Protein AF-A0A7V2RTH4-F1 (afdb_monomer_lite)

Sequence (78 aa):
GWAAIAEGPEAAEKLERANAILQQYGNYDWLTSSGEFVILNNGIEFAATYFIMLLVLFFYGAGRYLSLDYWIARRFRR

Foldseek 3Di:
DVCPVFDDPVQVVVLVVVLVCCVVPHPNCVVQVVHGDGRGPPVVVVVVVVVVVVVCCAPVHVPDPRHPVVVVVVVVVD

Secondary structure (DSSP, 8-state):
--HHHHS-HHHHHHHHHHHHHHHHHS-HHHHHTT------TTHHHHHHHHHHHHHHIIIIISSTTT-HHHHHHHHHT-

Structure (mmCIF, N/CA/C/O backbone):
data_AF-A0A7V2RTH4-F1
#
_entry.id   AF-A0A7V2RTH4-F1
#
loop_
_atom_site.group_PDB
_atom_site.id
_atom_site.type_symbol
_atom_site.label_atom_id
_atom_site.label_alt_id
_atom_site.label_comp_id
_atom_site.label_asym_id
_atom_site.label_entity_id
_atom_site.label_seq_id
_atom_site.pdbx_PDB_ins_code
_atom_site.Cartn_x
_atom_site.Cartn_y
_atom_site.Cartn_z
_atom_site.occupancy
_atom_site.B_iso_or_equiv
_atom_site.auth_seq_id
_atom_site.auth_comp_id
_atom_site.auth_asym_id
_atom_site.auth_atom_id
_atom_site.pdbx_PDB_model_num
ATOM 1 N N . GLY A 1 1 ? -2.007 -18.672 3.549 1.00 57.94 1 GLY A N 1
ATOM 2 C CA . GLY A 1 1 ? -1.082 -19.105 2.482 1.00 57.94 1 GLY A CA 1
ATOM 3 C C . GLY A 1 1 ? -0.439 -17.988 1.662 1.00 57.94 1 GLY A C 1
ATOM 4 O O . GLY A 1 1 ? 0.295 -18.325 0.756 1.00 57.94 1 GLY A O 1
ATOM 5 N N . TRP A 1 2 ? -0.629 -16.703 1.980 1.00 51.03 2 TRP A N 1
ATOM 6 C CA . TRP A 1 2 ? 0.231 -15.593 1.512 1.00 51.03 2 TRP A CA 1
ATOM 7 C C . TRP A 1 2 ? 0.560 -14.656 2.688 1.00 51.03 2 TRP A C 1
ATOM 9 O O . TRP A 1 2 ? 1.705 -14.256 2.854 1.00 51.03 2 TRP A O 1
ATOM 19 N N . ALA A 1 3 ? -0.405 -14.459 3.599 1.00 53.69 3 ALA A N 1
ATOM 20 C CA . ALA A 1 3 ? -0.213 -13.766 4.879 1.00 53.69 3 ALA A CA 1
ATOM 21 C C . ALA A 1 3 ? 0.937 -14.347 5.730 1.00 53.69 3 ALA A C 1
ATOM 23 O O . ALA A 1 3 ? 1.807 -13.611 6.165 1.00 53.69 3 ALA A O 1
ATOM 24 N N . ALA A 1 4 ? 1.030 -15.677 5.859 1.00 55.53 4 ALA A N 1
ATOM 25 C CA . ALA A 1 4 ? 2.066 -16.337 6.668 1.00 55.53 4 ALA A CA 1
ATOM 26 C C . ALA A 1 4 ? 3.508 -16.217 6.125 1.00 55.53 4 ALA A C 1
ATOM 28 O O . ALA A 1 4 ? 4.448 -16.569 6.827 1.00 55.53 4 ALA A O 1
ATOM 29 N N . ILE A 1 5 ? 3.683 -15.788 4.870 1.00 57.00 5 ILE A N 1
ATOM 30 C CA . ILE A 1 5 ? 5.003 -15.603 4.241 1.00 57.00 5 ILE A CA 1
ATOM 31 C C . ILE A 1 5 ? 5.416 -14.124 4.227 1.00 57.00 5 ILE A C 1
ATOM 33 O O . ILE A 1 5 ? 6.599 -13.825 4.113 1.00 57.00 5 ILE A O 1
ATOM 37 N N . ALA A 1 6 ? 4.445 -13.208 4.323 1.00 58.03 6 ALA A N 1
ATOM 38 C CA . ALA A 1 6 ? 4.657 -11.761 4.284 1.00 58.03 6 ALA A CA 1
ATOM 39 C C . ALA A 1 6 ? 4.669 -11.122 5.683 1.00 58.03 6 ALA A C 1
ATOM 41 O O . ALA A 1 6 ? 5.352 -10.121 5.896 1.00 58.03 6 ALA A O 1
ATOM 42 N N . GLU A 1 7 ? 3.948 -11.706 6.641 1.00 58.03 7 GLU A N 1
ATOM 43 C CA . GLU A 1 7 ? 3.925 -11.265 8.030 1.00 58.03 7 GLU A CA 1
ATOM 44 C C . GLU A 1 7 ? 4.779 -12.202 8.884 1.00 58.03 7 GLU A C 1
ATOM 46 O O . GLU A 1 7 ? 4.491 -13.391 9.030 1.00 58.03 7 GLU A O 1
ATOM 51 N N . GLY A 1 8 ? 5.840 -11.660 9.484 1.00 63.91 8 GLY A N 1
ATOM 52 C CA . GLY A 1 8 ? 6.435 -12.301 10.653 1.00 63.91 8 GLY A CA 1
ATOM 53 C C . GLY A 1 8 ? 5.407 -12.326 11.796 1.00 63.91 8 GLY A C 1
ATOM 54 O O . GLY A 1 8 ? 4.573 -11.418 11.860 1.00 63.91 8 GLY A O 1
ATOM 55 N N . PRO A 1 9 ? 5.465 -13.304 12.720 1.00 69.44 9 PRO A N 1
ATOM 56 C CA . PRO A 1 9 ? 4.487 -13.451 13.808 1.00 69.44 9 PRO A CA 1
ATOM 57 C C . PRO A 1 9 ? 4.292 -12.163 14.626 1.00 69.44 9 PRO A C 1
ATOM 59 O O . PRO A 1 9 ? 3.200 -11.877 15.103 1.00 69.44 9 PRO A O 1
ATOM 62 N N . GLU A 1 10 ? 5.333 -11.335 14.707 1.00 80.44 10 GLU A N 1
ATOM 63 C CA . GLU A 1 10 ? 5.319 -10.054 15.408 1.00 80.44 10 GLU A CA 1
ATOM 64 C C . GLU A 1 10 ? 4.460 -8.971 14.721 1.00 80.44 10 GLU A C 1
ATOM 66 O O . GLU A 1 10 ? 3.861 -8.141 15.400 1.00 80.44 10 GLU A O 1
ATOM 71 N N . ALA A 1 11 ? 4.380 -8.947 13.384 1.00 82.38 11 ALA A N 1
ATOM 72 C CA . ALA A 1 11 ? 3.556 -7.966 12.667 1.00 82.38 11 ALA A CA 1
ATOM 73 C C . ALA A 1 11 ? 2.063 -8.257 12.857 1.00 82.38 11 ALA A C 1
ATOM 75 O O . ALA A 1 11 ? 1.292 -7.335 13.124 1.00 82.38 11 ALA A O 1
ATOM 76 N N . ALA A 1 12 ? 1.688 -9.538 12.800 1.00 83.38 12 ALA A N 1
ATOM 77 C CA . ALA A 1 12 ? 0.327 -9.994 13.053 1.00 83.38 12 ALA A CA 1
ATOM 78 C C . ALA A 1 12 ? -0.110 -9.687 14.495 1.00 83.38 12 ALA A C 1
ATOM 80 O O . ALA A 1 12 ? -1.178 -9.115 14.705 1.00 83.38 12 ALA A O 1
ATOM 81 N N . GLU A 1 13 ? 0.746 -9.967 15.485 1.00 88.44 13 GLU A N 1
ATOM 82 C CA . GLU A 1 13 ? 0.462 -9.648 16.891 1.00 88.44 13 GLU A CA 1
ATOM 83 C C . GLU A 1 13 ? 0.307 -8.133 17.114 1.00 88.44 13 GLU A C 1
ATOM 85 O O . GLU A 1 13 ? -0.624 -7.680 17.784 1.00 88.44 13 GLU A O 1
ATOM 90 N N . LYS A 1 14 ? 1.184 -7.319 16.511 1.00 88.31 14 LYS A N 1
ATOM 91 C CA . LYS A 1 14 ? 1.076 -5.852 16.571 1.00 88.31 14 LYS A CA 1
ATOM 92 C C . LYS A 1 14 ? -0.215 -5.351 15.932 1.00 88.31 14 LYS A C 1
ATOM 94 O O . LYS A 1 14 ? -0.837 -4.439 16.477 1.00 88.31 14 LYS A O 1
ATOM 99 N N . LEU A 1 15 ? -0.621 -5.935 14.806 1.00 90.50 15 LEU A N 1
ATOM 100 C CA . LEU A 1 15 ? -1.843 -5.552 14.107 1.00 90.50 15 LEU A C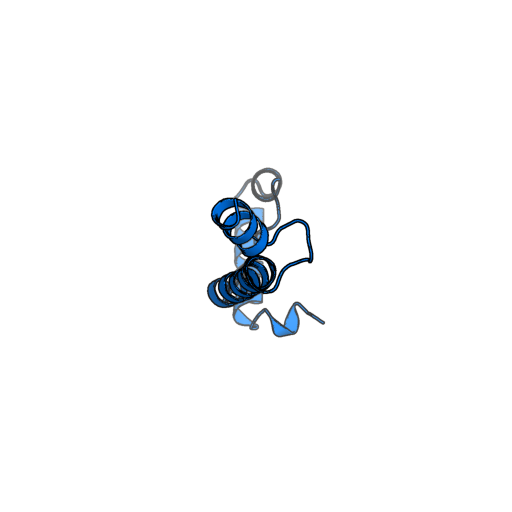A 1
ATOM 101 C C . LEU A 1 15 ? -3.086 -5.910 14.928 1.00 90.50 15 LEU A C 1
ATOM 103 O O . LEU A 1 15 ? -3.989 -5.085 15.062 1.00 90.50 15 LEU A O 1
ATOM 107 N N . GLU A 1 16 ? -3.116 -7.098 15.531 1.00 90.25 16 GLU A N 1
ATOM 108 C CA . GLU A 1 16 ? -4.195 -7.524 16.424 1.00 90.25 16 GLU A CA 1
ATOM 109 C C . GLU A 1 16 ? -4.330 -6.575 17.622 1.00 90.25 16 GLU A C 1
ATOM 111 O O . GLU A 1 16 ? -5.420 -6.077 17.914 1.00 90.25 16 GLU A O 1
ATOM 116 N N . ARG A 1 17 ? -3.210 -6.247 18.278 1.00 92.44 17 ARG A N 1
ATOM 117 C CA . ARG A 1 17 ? -3.190 -5.301 19.401 1.00 92.44 17 ARG A CA 1
ATOM 118 C C . ARG A 1 17 ? -3.644 -3.904 18.992 1.00 92.44 17 ARG A C 1
ATOM 120 O O . ARG A 1 17 ? -4.418 -3.288 19.723 1.00 92.44 17 ARG A O 1
ATOM 127 N N . ALA A 1 18 ? -3.190 -3.412 17.841 1.00 90.69 18 ALA A N 1
ATOM 128 C CA . ALA A 1 18 ? -3.616 -2.122 17.314 1.00 90.69 18 ALA A CA 1
ATOM 129 C C . ALA A 1 18 ? -5.130 -2.108 17.064 1.00 90.69 18 ALA A C 1
ATOM 131 O O . ALA A 1 18 ? -5.818 -1.213 17.550 1.00 90.69 18 ALA A O 1
ATOM 132 N N . ASN A 1 19 ? -5.666 -3.133 16.396 1.00 91.31 19 ASN A N 1
ATOM 133 C CA . ASN A 1 19 ? -7.102 -3.257 16.153 1.00 91.31 19 ASN A CA 1
ATOM 134 C C . ASN A 1 19 ? -7.910 -3.302 17.455 1.00 91.31 19 ASN A C 1
ATOM 136 O O . ASN A 1 19 ? -8.892 -2.573 17.572 1.00 91.31 19 ASN A O 1
ATOM 140 N N . ALA A 1 20 ? -7.476 -4.074 18.455 1.00 92.88 20 ALA A N 1
ATOM 141 C CA . ALA A 1 20 ? -8.154 -4.144 19.749 1.00 92.88 20 ALA A CA 1
ATOM 142 C C . ALA A 1 20 ? -8.244 -2.767 20.435 1.00 92.88 20 ALA A C 1
ATOM 144 O O . ALA A 1 20 ? -9.299 -2.391 20.944 1.00 92.88 20 ALA A O 1
ATOM 145 N N . ILE A 1 21 ? -7.164 -1.979 20.397 1.00 93.25 21 ILE A N 1
ATOM 146 C CA . ILE A 1 21 ? -7.146 -0.618 20.954 1.00 93.25 21 ILE A CA 1
ATOM 147 C C . ILE A 1 21 ? -8.095 0.302 20.178 1.00 93.25 21 ILE A C 1
ATOM 149 O O . ILE A 1 21 ? -8.855 1.054 20.788 1.00 93.25 21 ILE A O 1
ATOM 153 N N . LEU A 1 22 ? -8.076 0.243 18.845 1.00 91.19 22 LEU A N 1
ATOM 154 C CA . LEU A 1 22 ? -8.931 1.081 18.001 1.00 91.19 22 LEU A CA 1
ATOM 155 C C . LEU A 1 22 ? -10.417 0.741 18.172 1.00 91.19 22 LEU A C 1
ATOM 157 O O . LEU A 1 22 ? -11.244 1.647 18.145 1.00 91.19 22 LEU A O 1
ATOM 161 N N . GLN A 1 23 ? -10.753 -0.532 18.393 1.00 91.12 23 GLN A N 1
ATOM 162 C CA . GLN A 1 23 ? -12.117 -0.972 18.697 1.00 91.12 23 GLN A CA 1
ATOM 163 C C . GLN A 1 23 ? -12.567 -0.552 20.099 1.00 91.12 23 GLN A C 1
ATOM 165 O O . GLN A 1 23 ? -13.722 -0.183 20.288 1.00 91.12 23 GLN A O 1
ATOM 170 N N . GLN A 1 24 ? -11.667 -0.595 21.084 1.00 94.06 24 GLN A N 1
ATOM 171 C CA . GLN A 1 24 ? -12.004 -0.276 22.470 1.00 94.06 24 GLN A CA 1
ATOM 172 C C . GLN A 1 24 ? -12.082 1.235 22.739 1.00 94.06 24 GLN A C 1
ATOM 174 O O . GLN A 1 24 ? -12.886 1.666 23.566 1.00 94.06 24 GLN A O 1
ATOM 179 N N . TYR A 1 25 ? -11.244 2.038 22.076 1.00 93.06 25 TYR A N 1
ATOM 180 C CA . TYR A 1 25 ? -11.059 3.458 22.400 1.00 93.06 25 TYR A CA 1
ATOM 181 C C . TYR A 1 25 ? -11.309 4.421 21.230 1.00 93.06 25 TYR A C 1
ATOM 183 O O . TYR A 1 25 ? -11.301 5.634 21.437 1.00 93.06 25 TYR A O 1
ATOM 191 N N . GLY A 1 26 ? -11.517 3.921 20.010 1.00 87.62 26 GLY A N 1
ATOM 192 C CA . GLY A 1 26 ? -11.717 4.728 18.805 1.00 87.62 26 GLY A CA 1
ATOM 193 C C . GLY A 1 26 ? -13.080 4.513 18.147 1.00 87.62 26 GLY A C 1
ATOM 194 O O . GLY A 1 26 ? -13.850 3.630 18.512 1.00 87.62 26 GLY A O 1
ATOM 195 N N . ASN A 1 27 ? -13.378 5.325 17.130 1.00 90.94 27 ASN A N 1
ATOM 196 C CA . ASN A 1 27 ? -14.493 5.063 16.221 1.00 90.94 27 ASN A CA 1
ATOM 197 C C . ASN A 1 27 ? -14.002 4.144 15.098 1.00 90.94 27 ASN A C 1
ATOM 199 O O . ASN A 1 27 ? -13.560 4.619 14.052 1.00 90.94 27 ASN A O 1
ATOM 203 N N . TYR A 1 28 ? -14.014 2.837 15.357 1.00 90.62 28 TYR A N 1
ATOM 204 C CA . TYR A 1 28 ? -13.445 1.840 14.451 1.00 90.62 28 TYR A CA 1
ATOM 205 C C . TYR A 1 28 ? -14.064 1.886 13.049 1.00 90.62 28 TYR A C 1
ATOM 207 O O . TYR A 1 28 ? -13.328 1.871 12.064 1.00 90.62 28 TYR A O 1
ATOM 215 N N . ASP A 1 29 ? -15.387 2.036 12.954 1.00 89.31 29 ASP A N 1
ATOM 216 C CA . ASP A 1 29 ? -16.106 2.107 11.676 1.00 89.31 29 ASP A CA 1
ATOM 217 C C . ASP A 1 29 ? -15.667 3.319 10.845 1.00 89.31 29 ASP A C 1
ATOM 219 O O . ASP A 1 29 ? -15.432 3.214 9.642 1.00 89.31 29 ASP A O 1
ATOM 223 N N . TRP A 1 30 ? -15.495 4.481 11.483 1.00 92.75 30 TRP A N 1
ATOM 224 C CA . TRP A 1 30 ? -14.977 5.665 10.798 1.00 92.75 30 TRP A CA 1
ATOM 225 C C . TRP A 1 30 ? -13.510 5.487 10.389 1.00 92.75 30 TRP A C 1
ATOM 227 O O . TRP A 1 30 ? -13.144 5.796 9.253 1.00 92.75 30 TRP A O 1
ATOM 237 N N . LEU A 1 31 ? -12.685 4.946 11.288 1.00 89.38 31 LEU A N 1
ATOM 238 C CA . LEU A 1 31 ? -11.247 4.759 11.082 1.00 89.38 31 LEU A CA 1
ATOM 239 C C . LEU A 1 31 ? -10.923 3.738 9.985 1.00 89.38 31 LEU A C 1
ATOM 241 O O . LEU A 1 31 ? -9.904 3.881 9.318 1.00 89.38 31 LEU A O 1
ATOM 245 N N . THR A 1 32 ? -11.787 2.744 9.783 1.00 91.69 32 THR A N 1
ATOM 246 C CA . THR A 1 32 ? -11.616 1.691 8.767 1.00 91.69 32 THR A CA 1
ATOM 247 C C . THR A 1 32 ? -12.462 1.908 7.511 1.00 91.69 32 THR A C 1
ATOM 249 O O . THR A 1 32 ? -12.374 1.136 6.558 1.00 91.69 32 THR A O 1
ATOM 252 N N . SER A 1 33 ? -13.235 2.998 7.447 1.00 92.62 33 SER A N 1
ATOM 253 C CA . SER A 1 33 ? -14.129 3.295 6.315 1.00 92.62 33 SER A CA 1
ATOM 254 C C . SER A 1 33 ? -13.423 3.399 4.957 1.00 92.62 33 SER A C 1
ATOM 256 O O . SER A 1 33 ? -14.035 3.148 3.921 1.00 92.62 33 SER A O 1
ATOM 258 N N . SER A 1 34 ? -12.140 3.773 4.947 1.00 91.81 34 SER A N 1
ATOM 259 C CA . SER A 1 34 ? -11.319 3.899 3.730 1.00 91.81 34 SER A CA 1
ATOM 260 C C . SER A 1 34 ? -10.449 2.668 3.450 1.00 91.81 34 SER A C 1
ATOM 262 O O . SER A 1 34 ? -9.736 2.641 2.448 1.00 91.81 34 SER A O 1
ATOM 264 N N . GLY A 1 35 ? -10.496 1.661 4.325 1.00 87.94 35 GLY A N 1
ATOM 265 C CA . GLY A 1 35 ? -9.688 0.448 4.255 1.00 87.94 35 GLY A CA 1
ATOM 266 C C . GLY A 1 35 ? -9.201 -0.015 5.628 1.00 87.94 35 GLY A C 1
ATOM 267 O O . GLY A 1 35 ? -9.207 0.738 6.601 1.00 87.94 35 GLY A O 1
ATOM 268 N N . GLU A 1 36 ? -8.769 -1.272 5.693 1.00 87.06 36 GLU A N 1
ATOM 269 C CA . GLU A 1 36 ? -8.201 -1.858 6.907 1.00 87.06 36 GLU A CA 1
ATOM 270 C C . GLU A 1 36 ? -6.781 -1.349 7.181 1.00 87.06 36 GLU A C 1
ATOM 272 O O . GLU A 1 36 ? -6.011 -1.030 6.270 1.00 87.06 36 GLU A O 1
ATOM 277 N N . PHE A 1 37 ? -6.416 -1.319 8.462 1.00 86.69 37 PHE A N 1
ATOM 278 C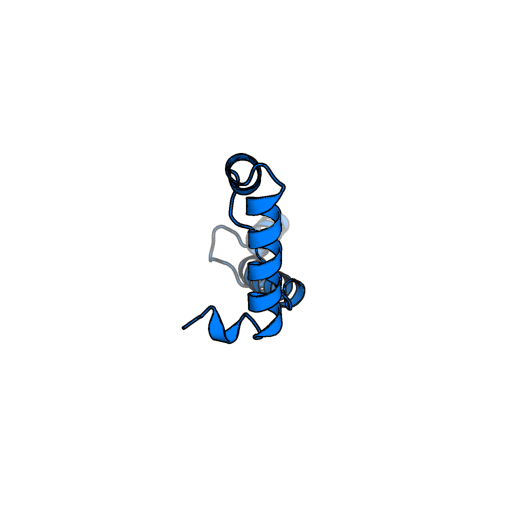 CA . PHE A 1 37 ? -5.040 -1.081 8.875 1.00 86.69 37 PHE A CA 1
ATOM 279 C C . PHE A 1 37 ? -4.187 -2.310 8.565 1.00 86.69 37 PHE A C 1
ATOM 281 O O . PHE A 1 37 ? -4.597 -3.439 8.813 1.00 86.69 37 PHE A O 1
ATOM 288 N N . VAL A 1 38 ? -2.976 -2.084 8.060 1.00 85.50 38 VAL A N 1
ATOM 289 C CA . VAL A 1 38 ? -2.015 -3.145 7.748 1.00 85.50 38 VAL A CA 1
ATOM 290 C C . VAL A 1 38 ? -0.644 -2.725 8.264 1.00 85.50 38 VAL A C 1
ATOM 292 O O . VAL A 1 38 ? -0.231 -1.579 8.079 1.00 85.50 38 VAL A O 1
ATOM 295 N N . ILE A 1 39 ? 0.074 -3.649 8.906 1.00 83.50 39 ILE A N 1
ATOM 296 C CA . ILE A 1 39 ? 1.458 -3.447 9.348 1.00 83.50 39 ILE A CA 1
ATOM 297 C C . ILE A 1 39 ? 2.363 -4.284 8.453 1.00 83.50 39 ILE A C 1
ATOM 299 O O . ILE A 1 39 ? 2.305 -5.509 8.468 1.00 83.50 39 ILE A O 1
ATOM 303 N N . LEU A 1 40 ? 3.220 -3.618 7.681 1.00 81.62 40 LEU A N 1
ATOM 304 C CA . LEU A 1 40 ? 4.091 -4.273 6.713 1.00 81.62 40 LEU A CA 1
ATOM 305 C C . LEU A 1 40 ? 5.561 -4.034 7.067 1.00 81.62 40 LEU A C 1
ATOM 307 O O . LEU A 1 40 ? 6.061 -2.920 6.923 1.00 81.62 40 LEU A O 1
ATOM 311 N N . ASN A 1 41 ? 6.270 -5.087 7.484 1.00 80.81 41 ASN A N 1
ATOM 312 C CA . ASN A 1 41 ? 7.691 -4.993 7.857 1.00 80.81 41 ASN A CA 1
ATOM 313 C C . ASN A 1 41 ? 8.598 -4.654 6.660 1.00 80.81 41 ASN A C 1
ATOM 315 O O . ASN A 1 41 ? 9.605 -3.973 6.818 1.00 80.81 41 ASN A O 1
ATOM 319 N N . ASN A 1 42 ? 8.200 -5.077 5.457 1.00 83.56 42 ASN A N 1
ATOM 320 C CA . ASN A 1 42 ? 9.001 -5.003 4.234 1.00 83.56 42 ASN A CA 1
ATOM 321 C C . ASN A 1 42 ? 8.403 -4.052 3.184 1.00 83.56 42 ASN A C 1
ATOM 323 O O . ASN A 1 42 ? 8.498 -4.283 1.978 1.00 83.56 42 ASN A O 1
ATOM 327 N N . GLY A 1 43 ? 7.754 -2.968 3.622 1.00 85.19 43 GLY A N 1
ATOM 328 C CA . GLY A 1 43 ? 7.059 -2.051 2.709 1.00 85.19 43 GLY A CA 1
ATOM 329 C C . GLY A 1 43 ? 7.950 -1.468 1.607 1.00 85.19 43 GLY A C 1
ATOM 330 O O . GLY A 1 43 ? 7.503 -1.320 0.469 1.00 85.19 43 GLY A O 1
ATOM 331 N N . ILE A 1 44 ? 9.229 -1.214 1.906 1.00 87.62 44 ILE A N 1
ATOM 332 C CA . ILE A 1 44 ? 10.184 -0.692 0.920 1.00 87.62 44 ILE A CA 1
ATOM 333 C C . ILE A 1 44 ? 10.538 -1.717 -0.165 1.00 87.62 44 ILE A C 1
ATOM 335 O O . ILE A 1 44 ? 10.712 -1.343 -1.321 1.00 87.62 44 ILE A O 1
ATOM 339 N N . GLU A 1 45 ? 10.588 -3.006 0.168 1.00 87.56 45 GLU A N 1
ATOM 340 C CA . GLU A 1 45 ? 10.916 -4.085 -0.773 1.00 87.56 45 GLU A CA 1
ATOM 341 C C . GLU A 1 45 ? 9.760 -4.341 -1.738 1.00 87.56 45 GLU A C 1
ATOM 343 O O . GLU A 1 45 ? 9.974 -4.503 -2.942 1.00 87.56 45 GLU A O 1
ATOM 348 N N . PHE A 1 46 ? 8.522 -4.291 -1.236 1.00 88.31 46 PHE A N 1
ATOM 349 C CA . PHE A 1 46 ? 7.333 -4.307 -2.084 1.00 88.31 46 PHE A CA 1
ATOM 350 C C . PHE A 1 46 ? 7.318 -3.103 -3.029 1.00 88.31 46 PHE A C 1
ATOM 352 O O . PHE A 1 46 ? 7.197 -3.287 -4.241 1.00 88.31 46 PHE A O 1
ATOM 359 N N . ALA A 1 47 ? 7.507 -1.885 -2.509 1.00 90.69 47 ALA A N 1
ATOM 360 C CA . ALA A 1 47 ? 7.563 -0.678 -3.331 1.00 90.69 47 ALA A CA 1
ATOM 361 C C . ALA A 1 47 ? 8.661 -0.764 -4.402 1.00 90.69 47 ALA A C 1
ATOM 363 O O . ALA A 1 47 ? 8.398 -0.470 -5.566 1.00 90.69 47 ALA A O 1
ATOM 364 N N . ALA A 1 48 ? 9.859 -1.230 -4.038 1.00 93.62 48 ALA A N 1
ATOM 365 C CA . ALA A 1 48 ? 10.968 -1.420 -4.967 1.00 93.62 48 ALA A CA 1
ATOM 366 C C . ALA A 1 48 ? 10.652 -2.474 -6.037 1.00 93.62 48 ALA A C 1
ATOM 368 O O . ALA A 1 48 ? 10.925 -2.247 -7.211 1.00 93.62 48 ALA A O 1
ATOM 369 N N . THR A 1 49 ? 10.027 -3.593 -5.667 1.00 91.94 49 THR A N 1
ATOM 370 C CA . THR A 1 49 ? 9.639 -4.651 -6.611 1.00 91.94 49 THR A CA 1
ATOM 371 C C . THR A 1 49 ? 8.629 -4.137 -7.635 1.00 91.94 49 THR A C 1
ATOM 373 O O . THR A 1 49 ? 8.851 -4.269 -8.839 1.00 91.94 49 THR A O 1
ATOM 376 N N . TYR A 1 50 ? 7.551 -3.489 -7.180 1.00 91.56 50 TYR A N 1
ATOM 377 C CA . TYR A 1 50 ? 6.562 -2.886 -8.076 1.00 91.56 50 TYR A CA 1
ATOM 378 C C . TYR A 1 50 ? 7.166 -1.764 -8.920 1.00 91.56 50 TYR A C 1
ATOM 380 O O . TYR A 1 50 ? 6.850 -1.646 -10.103 1.00 91.56 50 TYR A O 1
ATOM 388 N N . PHE A 1 51 ? 8.072 -0.970 -8.347 1.00 92.88 51 PHE A N 1
ATOM 389 C CA . PHE A 1 51 ? 8.794 0.063 -9.077 1.00 92.88 51 PHE A CA 1
ATOM 390 C C . PHE A 1 51 ? 9.668 -0.536 -10.181 1.00 92.88 51 PHE A C 1
ATOM 392 O O . PHE A 1 51 ? 9.617 -0.070 -11.312 1.00 92.88 51 PHE A O 1
ATOM 399 N N . ILE A 1 52 ? 10.410 -1.610 -9.910 1.00 91.31 52 ILE A N 1
ATOM 400 C CA . ILE A 1 52 ? 11.202 -2.310 -10.928 1.00 91.31 52 ILE A CA 1
ATOM 401 C C . ILE A 1 52 ? 10.291 -2.893 -12.012 1.00 91.31 52 ILE A C 1
ATOM 403 O O . ILE A 1 52 ? 10.576 -2.708 -13.190 1.00 91.31 52 ILE A O 1
ATOM 407 N N . MET A 1 53 ? 9.176 -3.540 -11.656 1.00 89.69 53 MET A N 1
ATOM 408 C CA . MET A 1 53 ? 8.198 -4.031 -12.640 1.00 89.69 53 MET A CA 1
ATOM 409 C C . MET A 1 53 ? 7.664 -2.895 -13.520 1.00 89.69 53 MET A C 1
ATOM 411 O O . MET A 1 53 ? 7.571 -3.040 -14.738 1.00 89.69 53 MET A O 1
ATOM 415 N N . LEU A 1 54 ? 7.383 -1.736 -12.924 1.00 87.56 54 LEU A N 1
ATOM 416 C CA . LEU A 1 54 ? 7.004 -0.526 -13.644 1.00 87.56 54 LEU A CA 1
ATOM 417 C C . LEU A 1 54 ? 8.129 -0.069 -14.591 1.00 87.56 54 LEU A C 1
ATOM 419 O O . LEU A 1 54 ? 7.860 0.174 -15.764 1.00 87.56 54 LEU A O 1
ATOM 423 N N . LEU A 1 55 ? 9.389 -0.025 -14.142 1.00 86.31 55 LEU A N 1
ATOM 424 C CA . LEU A 1 55 ? 10.540 0.297 -15.000 1.00 86.31 55 LEU A CA 1
ATOM 425 C C . LEU A 1 55 ? 10.683 -0.691 -16.165 1.00 86.31 55 LEU A C 1
ATOM 427 O O . LEU A 1 55 ? 10.931 -0.275 -17.295 1.00 86.31 55 LEU A O 1
ATOM 431 N N . VAL A 1 56 ? 10.479 -1.986 -15.926 1.00 84.94 56 VAL A N 1
ATOM 432 C CA . VAL A 1 56 ? 10.478 -3.010 -16.980 1.00 84.94 56 VAL A CA 1
ATOM 433 C C . VAL A 1 56 ? 9.384 -2.714 -18.009 1.00 84.94 56 VAL A C 1
ATOM 435 O O . VAL A 1 56 ? 9.656 -2.754 -19.207 1.00 84.94 56 VAL A O 1
ATOM 438 N N . LEU A 1 57 ? 8.178 -2.326 -17.585 1.00 80.56 57 LEU A N 1
ATOM 439 C CA . LEU A 1 57 ? 7.115 -1.905 -18.507 1.00 80.56 57 LEU A CA 1
ATOM 440 C C . LEU A 1 57 ? 7.456 -0.614 -19.272 1.00 80.56 57 LEU A C 1
ATOM 442 O O . LEU A 1 57 ? 7.040 -0.478 -20.422 1.00 80.56 57 LEU A O 1
ATOM 446 N N . PHE A 1 58 ? 8.221 0.308 -18.680 1.00 70.12 58 PHE A N 1
ATOM 447 C CA . PHE A 1 58 ? 8.673 1.539 -19.342 1.00 70.12 58 PHE A CA 1
ATOM 448 C C . PHE A 1 58 ? 9.765 1.294 -20.395 1.00 70.12 58 PHE A C 1
ATOM 450 O O . PHE A 1 58 ? 9.700 1.878 -21.480 1.00 70.12 58 PHE A O 1
ATOM 457 N N . PHE A 1 59 ? 10.759 0.455 -20.082 1.00 68.69 59 PHE A N 1
ATOM 458 C CA . PHE A 1 59 ? 11.954 0.251 -20.914 1.00 68.69 59 PHE A CA 1
ATOM 459 C C . PHE A 1 59 ? 11.872 -0.978 -21.821 1.00 68.69 59 PHE A C 1
ATOM 461 O O . PHE A 1 59 ? 12.227 -0.897 -22.991 1.00 68.69 59 PHE A O 1
ATOM 468 N N . TYR A 1 60 ? 11.405 -2.109 -21.294 1.00 66.19 60 TYR A N 1
ATOM 469 C CA . TYR A 1 60 ? 11.222 -3.350 -22.054 1.00 66.19 60 TYR A CA 1
ATOM 470 C C . TYR A 1 60 ? 9.847 -3.401 -22.739 1.00 66.19 60 TYR A C 1
ATOM 472 O O . TYR A 1 60 ? 9.677 -4.066 -23.760 1.00 66.19 60 TYR A O 1
ATOM 480 N N . GLY A 1 61 ? 8.893 -2.617 -22.226 1.00 57.28 61 GLY A N 1
ATOM 481 C CA . GLY A 1 61 ? 7.623 -2.321 -22.875 1.00 57.28 61 GLY A CA 1
ATOM 482 C C . GLY A 1 61 ? 6.509 -3.308 -22.530 1.00 57.28 61 GLY A C 1
ATOM 483 O O . GLY A 1 61 ? 6.653 -4.515 -22.691 1.00 57.28 61 GLY A O 1
ATOM 484 N N . ALA A 1 62 ? 5.314 -2.785 -22.246 1.00 52.81 62 ALA A N 1
ATOM 485 C CA . ALA A 1 62 ? 4.037 -3.496 -22.430 1.00 52.81 62 ALA A CA 1
ATOM 486 C C . ALA A 1 62 ? 3.710 -3.761 -23.929 1.00 52.81 62 ALA A C 1
ATOM 488 O O . ALA A 1 62 ? 2.550 -3.885 -24.319 1.00 52.81 62 ALA A O 1
ATOM 489 N N . GLY A 1 63 ? 4.723 -3.765 -24.805 1.00 61.75 63 GLY A N 1
ATOM 490 C CA . GLY A 1 63 ? 4.578 -3.589 -26.247 1.00 61.75 63 GLY A CA 1
ATOM 491 C C . GLY A 1 63 ? 4.222 -2.150 -26.662 1.00 61.75 63 GLY A C 1
ATOM 492 O O . GLY A 1 63 ? 4.076 -1.252 -25.835 1.00 61.75 63 GLY A O 1
ATOM 493 N N . ARG A 1 64 ? 4.094 -1.971 -27.986 1.00 54.91 64 ARG A N 1
ATOM 494 C CA . ARG A 1 64 ? 3.882 -0.791 -28.869 1.00 54.91 64 ARG A CA 1
ATOM 495 C C . ARG A 1 64 ? 3.113 0.461 -28.371 1.00 54.91 64 ARG A C 1
ATOM 497 O O . ARG A 1 64 ? 3.056 1.439 -29.112 1.00 54.91 64 ARG A O 1
ATOM 504 N N . TYR A 1 65 ? 2.534 0.475 -27.174 1.00 53.28 65 TYR A N 1
ATOM 505 C CA . TYR A 1 65 ? 1.632 1.529 -26.691 1.00 53.28 65 TYR A CA 1
ATOM 506 C C . TYR A 1 65 ? 2.171 2.373 -25.515 1.00 53.28 65 TYR A C 1
ATOM 508 O O . TYR A 1 65 ? 1.739 3.514 -25.381 1.00 53.28 65 TYR A O 1
AT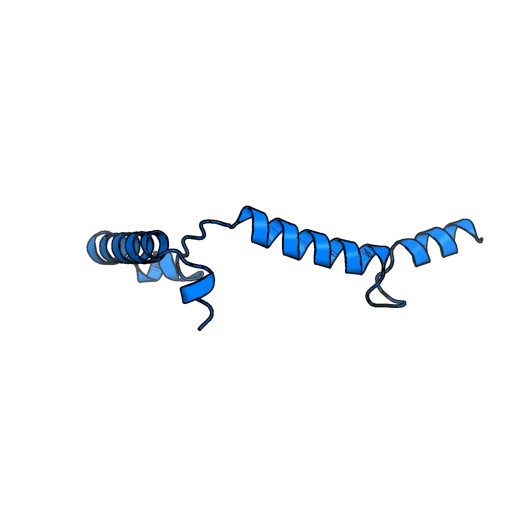OM 516 N N . LEU A 1 66 ? 3.125 1.880 -24.708 1.00 55.72 66 LEU A N 1
ATOM 517 C CA . LEU A 1 66 ? 3.623 2.580 -23.497 1.00 55.72 66 LEU A CA 1
ATOM 518 C C . LEU A 1 66 ? 5.138 2.835 -23.458 1.00 55.72 66 LEU A C 1
ATOM 520 O O . LEU A 1 66 ? 5.621 3.541 -22.577 1.00 55.72 66 LEU A O 1
ATOM 524 N N . SER A 1 67 ? 5.902 2.289 -24.401 1.00 56.31 67 SER A N 1
ATOM 525 C CA . SER A 1 67 ? 7.354 2.465 -24.443 1.00 56.31 67 SER A CA 1
ATOM 526 C C . SER A 1 67 ? 7.709 3.919 -24.776 1.00 56.31 67 SER A C 1
ATOM 528 O O . SER A 1 67 ? 7.497 4.374 -25.906 1.00 56.31 67 SER A O 1
ATOM 530 N N . LEU A 1 68 ? 8.273 4.640 -23.803 1.00 58.31 68 LEU A N 1
ATOM 531 C CA . LEU A 1 68 ? 8.834 5.986 -23.987 1.00 58.31 68 LEU A CA 1
ATOM 532 C C . LEU A 1 68 ? 9.918 5.989 -25.085 1.00 58.31 68 LEU A C 1
ATOM 534 O O . LEU A 1 68 ? 10.008 6.938 -25.863 1.00 58.31 68 LEU A O 1
ATOM 538 N N . ASP A 1 69 ? 10.668 4.883 -25.186 1.00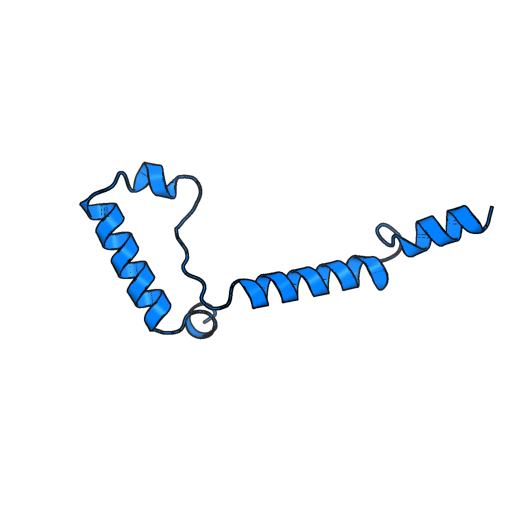 60.19 69 ASP A N 1
ATOM 539 C CA . ASP A 1 69 ? 11.604 4.549 -26.271 1.00 60.19 69 ASP A CA 1
ATOM 540 C C . ASP A 1 69 ? 10.994 4.815 -27.655 1.00 60.19 69 ASP A C 1
ATOM 542 O O . ASP A 1 69 ? 11.565 5.564 -28.450 1.00 60.19 69 ASP A O 1
ATOM 546 N N . TYR A 1 70 ? 9.797 4.276 -27.917 1.00 62.88 70 TYR A N 1
ATOM 547 C CA . TYR A 1 70 ? 9.177 4.341 -29.240 1.00 62.88 70 TYR A CA 1
ATOM 548 C C . TYR A 1 70 ? 8.854 5.783 -29.625 1.00 62.88 70 TYR A C 1
ATOM 550 O O . TYR A 1 70 ? 9.048 6.186 -30.773 1.00 62.88 70 TYR A O 1
ATOM 558 N N . TRP A 1 71 ? 8.389 6.585 -28.665 1.00 65.25 71 TRP A N 1
ATOM 559 C CA . TRP A 1 71 ? 8.072 7.994 -28.887 1.00 65.25 71 TRP A CA 1
ATOM 560 C C . TRP A 1 71 ? 9.325 8.852 -29.073 1.00 65.25 71 TRP A C 1
ATOM 562 O O . TRP A 1 71 ? 9.334 9.706 -29.961 1.00 65.25 71 TRP A O 1
ATOM 572 N N . ILE A 1 72 ? 10.389 8.602 -28.303 1.00 66.56 72 ILE A N 1
ATOM 573 C CA . ILE A 1 72 ? 11.676 9.299 -28.448 1.00 66.56 72 ILE A CA 1
ATOM 574 C C . ILE A 1 72 ? 12.309 8.948 -29.800 1.00 66.56 72 ILE A C 1
ATOM 576 O O . ILE A 1 72 ? 12.623 9.845 -30.583 1.00 66.56 72 ILE A O 1
ATOM 580 N N . ALA A 1 73 ? 12.401 7.661 -30.141 1.00 66.69 73 ALA A N 1
ATOM 581 C CA . ALA A 1 73 ? 12.946 7.204 -31.415 1.00 66.69 73 ALA A CA 1
ATOM 582 C C . ALA A 1 73 ? 12.124 7.705 -32.612 1.00 66.69 73 ALA A C 1
ATOM 584 O O . ALA A 1 73 ? 12.690 8.097 -33.629 1.00 66.69 73 ALA A O 1
ATOM 585 N N . ARG A 1 74 ? 10.790 7.751 -32.507 1.00 67.19 74 ARG A N 1
ATOM 586 C CA . ARG A 1 74 ? 9.911 8.286 -33.559 1.00 67.19 74 ARG A CA 1
ATOM 587 C C . ARG A 1 74 ? 9.997 9.807 -33.697 1.00 67.19 74 ARG A C 1
ATOM 589 O O . ARG A 1 74 ? 9.773 10.312 -34.795 1.00 67.19 74 ARG A O 1
ATOM 596 N N . ARG A 1 75 ? 10.314 10.540 -32.624 1.00 68.44 75 ARG A N 1
ATOM 597 C CA . ARG A 1 75 ? 10.473 12.001 -32.662 1.00 68.44 75 ARG A CA 1
ATOM 598 C C . ARG A 1 75 ? 11.846 12.442 -33.173 1.00 68.44 75 ARG A C 1
ATOM 600 O O . ARG A 1 75 ? 11.906 13.479 -33.815 1.00 68.44 75 ARG A O 1
ATOM 607 N N . PHE A 1 76 ? 12.897 11.653 -32.948 1.00 66.81 76 PHE A N 1
ATOM 608 C CA . PHE A 1 76 ? 14.243 11.908 -33.486 1.00 66.81 76 PHE A CA 1
ATOM 609 C C . PHE A 1 76 ? 14.477 11.357 -34.901 1.00 66.81 76 PHE A C 1
ATOM 611 O O . PHE A 1 76 ? 15.463 11.713 -35.535 1.00 66.81 76 PHE A O 1
ATOM 618 N N . ARG A 1 77 ? 13.592 10.488 -35.409 1.00 60.25 77 ARG A N 1
ATOM 619 C CA . ARG A 1 77 ? 13.653 9.949 -36.782 1.00 60.25 77 ARG A CA 1
ATOM 620 C C . ARG A 1 77 ? 12.754 10.716 -37.772 1.00 60.25 77 ARG A C 1
ATOM 622 O O . ARG A 1 77 ? 12.399 10.170 -38.815 1.00 60.25 77 ARG A O 1
ATOM 629 N N . ARG A 1 78 ? 12.360 11.944 -37.420 1.00 50.47 78 ARG A N 1
ATOM 630 C CA . ARG A 1 78 ? 11.761 12.948 -38.310 1.00 50.47 78 ARG A CA 1
ATOM 631 C C . ARG A 1 78 ? 12.741 14.085 -38.524 1.00 50.47 78 ARG A C 1
ATOM 633 O O . ARG A 1 78 ? 13.390 14.456 -37.524 1.00 50.47 78 ARG A O 1
#

Radius of gyration: 20.91 Å; chains: 1; bounding box: 30×32×61 Å

pLDDT: mean 77.84, std 14.49, range [50.47, 94.06]

=== Feature glossary ===
Key to the feature types in this record:

Secondary structure (8-state, DSSP). Secondary structure is the local, repeating backbone conformation. DSSP classifies it into eight states by reading the hydrogen-bond network: three helix types (H, G, I), two β types (E, B), two non-regular types (T, S), and unstructured coil (-).

Backbone torsions (φ/ψ). Backbone dihedral angles. Every residue except chain termini has a φ (preceding-C → N → Cα → C) and a ψ (N → Cα → C → next-N). They are reported in degrees following the IUPAC sign convention. Secondary structure is essentially a statement about which (φ, ψ) basin each residue occupies.

Predicted aligned error. Predicted Aligned Error (PAE) is an AlphaFold confidence matrix: entry (i, j) is the expected error in the position of residue j, in ångströms, when the prediction is superimposed on the true structure at residue i. Low PAE within a block of residues means that block is internally rigid and well-predicted; high PAE between two b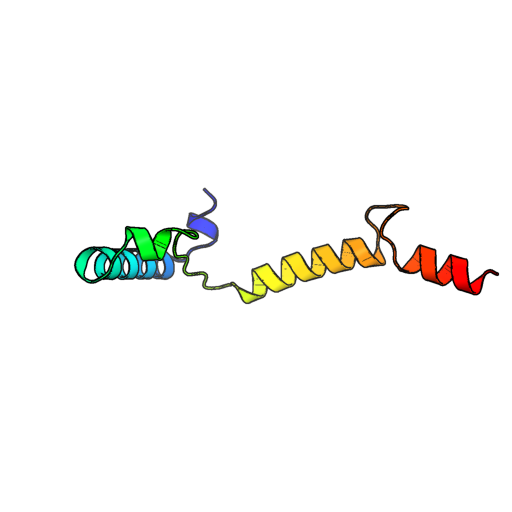locks means their relative placement is uncertain even if each block individually is confident.

B-factor. B-factor (Debye–Waller factor) reflects atomic displacement in the crystal lattice. It is an experimental observable (units Å²), not a prediction; low values mean the atom is pinned down, high values mean it moves or is heterogeneous across the crystal.

Secondary structure (3-state, P-SEA). Three-state secondary structure (P-SEA) collapses the eight DSSP classes into helix (a), strand (b), and coil (c). P-SEA assigns these from Cα geometry alone — distances and angles — without requiring backbone oxygens, so it works on any Cα trace.

Sequence. Primary structure: the covalent order of the twenty standard amino acids along the backbone. Two proteins with the same sequence will (almost always) fold to the same structure; two with 30% identity often share a fold but not the details.

pLDDT. pLDDT is the predicted lDD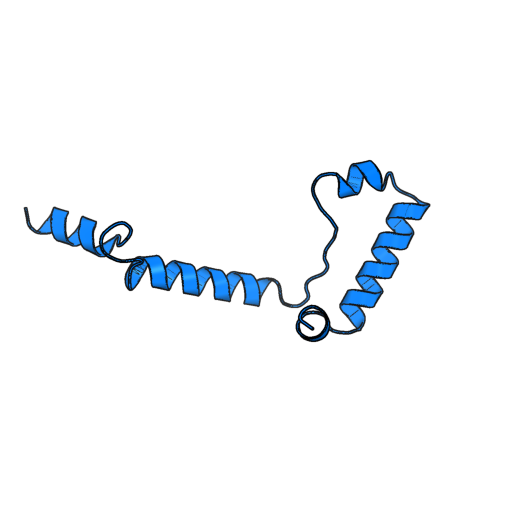T-Cα score: AlphaFold's confidence that the local environment of each residue (all inter-atomic distances within 15 Å) is correctly placed. It is a per-residue number between 0 and 100, with higher meaning more reliable.

InterPro / GO / CATH / organism. Functional annotations link the protein to curated databases. InterPro entries identify conserved domains and families by matching the sequence against member-database signatures (Pfam, PROSITE, CDD, …). Gene Ontology (GO) terms describe molecular function, biological process, and cellular component in a controlled vocabulary. CATH places the structure in a hierarchical fold classification (Class/Architecture/Topology/Homologous-superfamily). The organism is the source species.

Contact-map, Ramachandran, and PAE plots. Three diagnostic plots accompany the record. The Cα contact map visualizes the tertiary structure as a 2D adjacency matrix (8 Å cutoff, sequence-local contacts suppressed). The Ramachandran plot shows the distribution of backbone (φ, ψ) torsions, with points in the α and β basins reflecting secondary structure content. The PAE plot shows AlphaFold's inter-residue confidence as a color matrix.

mmCIF coordinates. The mmCIF table is the protein's shape written out atom by atom. For each backbone N, Cα, C, and carbonyl O, it records an (x, y, z) coordinate triple in Å plus the residue type, chain letter, and residue number.

Radius of gyration, Cα contacts, bounding box. Three whole-structure scalars: the radius of gyration (RMS distance of Cα from centroid, in Å), the count of Cα–Cα contacts (pairs closer than 8 Å and separated by more than four residues in sequence — i.e. tertiary, not local, contacts), and the bounding-box dimensions. Together they distinguish compact globular folds from extended fibres or disordered chains.

Foldseek 3Di. The Foldseek 3Di string encodes local tertiary geometry as a 20-letter alphabet — one character per residue — derived from the relative positions of nearby Cα atoms. Unlike the amino-acid sequence, 3Di is a direct function of the 3D structure, so two proteins with the same fold have similar 3Di strings even at low sequence identity.

Rendered structure images. Six rendered views show the 3D structure from the faces of a cube — i.e. along ±x, ±y, ±z. Rendering representation is drawn randomly per protein from cartoon (secondary-structure ribbons), sticks (backbone bonds), or molecular surface; coloring is either N→C rainbow (blue at the N-terminus through red at the C-terminus) or one color per chain.

Nearest PDB structures. The Foldseek neighbor list gives the closest experimentally determined structures in the PDB, ranked by structural alignment. TM-score near 1 means near-identical fold; near 0.3 means only rough topology match. This is how one finds what a novel AlphaFold prediction most resembles in the solved-structure universe.

Solvent-accessible surface area. SASA measures how much of the protein is reachable by solvent. It is computed by rolling a water-sized probe over the atomic surface and summing the exposed area (Å²). Per-residue SASA distinguishes core (buried, low SASA) from surface (exposed, high SASA) residues; total SASA is a whole-molecule size measure.